Protein AF-A0A7C1T4K8-F1 (afdb_monomer_lite)

Foldseek 3Di:
DDPPLVLLLVQLVLLVVLLVLLVVLLVLVCVVPVPDDPLSVLSVVLNVLPSNVLSVLSVVCSVPVVVSVVCLVVSLVSLVVSLVSLVVSLVVDPPPPQVPQDPDVPDPDGDTSSNSSVVSSVVSVVSSVVSVVDDDDPDPPPPPPPVPPDDDPDPPDDDDDDD

Secondary structure (DSSP, 8-state):
---HHHHHHHHHHHHHHHHHHHHHHHHHHHHHHTTT-TTHHHHHHHHTS-TTHHHHHHHHHHH-TTTTTTHHHHHHHHHHHHHHHHHHHHHHS-SSSTT-----TT-SS---HHHHHHHHHHHHHHHHHHHHH----PPPPTTTTS--S--------------

Radius of gyration: 27.09 Å; chains: 1; bounding box: 65×67×83 Å

Sequence (163 aa):
MINKKKILLSASIWELLRFLLLFITVLVVNISIIRANRQSIFWLIILCSGSLIMPAGFLLLYYNEIKYGILLNLLRLGKMLGLFSSLLLILLEPIGPVLQVVKLVFLPFPITPVILLLFITFFDLIFLGLLLSYRMQKQEPEISRSENLDSLPDFKETQVHDL

pLDDT: mean 72.11, std 14.75, range [39.84, 90.75]

Structure (mmCIF, N/CA/C/O backbone):
data_AF-A0A7C1T4K8-F1
#
_entry.id   AF-A0A7C1T4K8-F1
#
loop_
_atom_site.group_PDB
_atom_site.id
_atom_site.type_symbol
_atom_site.label_atom_id
_atom_site.label_alt_id
_atom_site.label_comp_id
_atom_site.label_asym_id
_atom_site.label_entity_id
_atom_site.label_seq_id
_atom_site.pdbx_PDB_ins_code
_atom_site.Cartn_x
_atom_site.Cartn_y
_atom_site.Cartn_z
_atom_site.occupancy
_atom_site.B_iso_or_equiv
_atom_site.auth_seq_id
_atom_site.auth_comp_id
_atom_site.auth_asym_id
_atom_site.auth_atom_id
_atom_site.pdbx_PDB_model_num
ATOM 1 N N . MET A 1 1 ? -25.366 -0.802 6.040 1.00 47.97 1 MET A N 1
ATOM 2 C CA . MET A 1 1 ? -24.448 -0.331 7.101 1.00 47.97 1 MET A CA 1
ATOM 3 C C .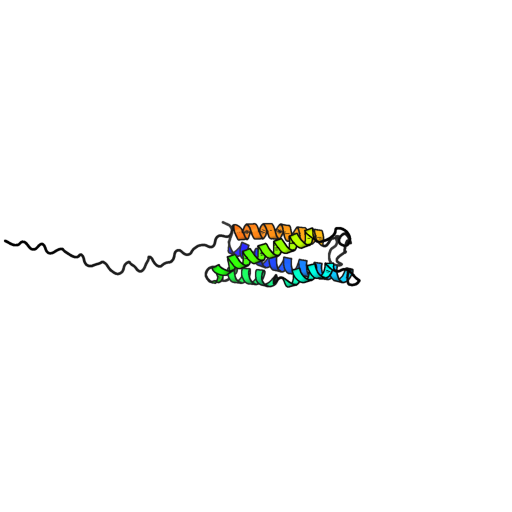 MET A 1 1 ? -23.115 -1.050 6.915 1.00 47.97 1 MET A C 1
ATOM 5 O O . MET A 1 1 ? -23.043 -2.246 7.163 1.00 47.97 1 MET A O 1
ATOM 9 N N . ILE A 1 2 ? -22.101 -0.400 6.336 1.00 59.38 2 ILE A N 1
ATOM 10 C CA . ILE A 1 2 ? -20.809 -1.056 6.070 1.00 59.38 2 ILE A CA 1
ATOM 11 C C . ILE A 1 2 ? -20.037 -1.144 7.393 1.00 59.38 2 ILE A C 1
ATOM 13 O O . ILE A 1 2 ? -19.868 -0.136 8.078 1.00 59.38 2 ILE A O 1
ATOM 17 N N . ASN A 1 3 ? -19.584 -2.343 7.772 1.00 81.38 3 ASN A N 1
ATOM 18 C CA . ASN A 1 3 ? -18.823 -2.541 9.007 1.00 81.38 3 ASN A CA 1
ATOM 19 C C . ASN A 1 3 ? -17.462 -1.839 8.910 1.00 81.38 3 ASN A C 1
ATOM 21 O O . ASN A 1 3 ? -16.565 -2.324 8.221 1.00 81.38 3 ASN A O 1
ATOM 25 N N . LYS A 1 4 ? -17.298 -0.735 9.648 1.00 80.75 4 LYS A N 1
ATOM 26 C CA . LYS A 1 4 ? -16.065 0.068 9.753 1.00 80.75 4 LYS A CA 1
ATOM 27 C C . LYS A 1 4 ? -14.803 -0.785 9.958 1.00 80.75 4 LYS A C 1
ATOM 29 O O . LYS A 1 4 ? -13.824 -0.635 9.233 1.00 80.75 4 LYS A O 1
ATOM 34 N N . LYS A 1 5 ? -14.886 -1.785 10.839 1.00 81.69 5 LYS A N 1
ATOM 35 C CA . LYS A 1 5 ? -13.811 -2.756 11.099 1.00 81.69 5 LYS A CA 1
ATOM 36 C C . LYS A 1 5 ? -13.384 -3.564 9.868 1.00 81.69 5 LYS A C 1
ATOM 38 O O . LYS A 1 5 ? -12.196 -3.812 9.688 1.00 81.69 5 LYS A O 1
ATOM 43 N N . LYS A 1 6 ? -14.325 -3.952 8.996 1.00 85.88 6 LYS A N 1
ATOM 44 C CA . LYS A 1 6 ? -14.004 -4.675 7.751 1.00 85.88 6 LYS A CA 1
ATOM 45 C C . LYS A 1 6 ? -13.221 -3.787 6.783 1.00 85.88 6 LYS A C 1
ATOM 47 O O . LYS A 1 6 ? -12.306 -4.284 6.138 1.00 85.88 6 LYS A O 1
ATOM 52 N N . ILE A 1 7 ? -13.538 -2.489 6.727 1.00 84.75 7 ILE A N 1
ATOM 53 C CA . ILE A 1 7 ? -12.804 -1.516 5.905 1.00 84.75 7 ILE A CA 1
ATOM 54 C C . ILE A 1 7 ? -11.356 -1.417 6.389 1.00 84.75 7 ILE A C 1
ATOM 56 O O . ILE A 1 7 ? -10.446 -1.595 5.586 1.00 84.75 7 ILE A O 1
ATOM 60 N N . LEU A 1 8 ? -11.135 -1.216 7.694 1.00 85.12 8 LEU A N 1
ATOM 61 C CA . LEU A 1 8 ? -9.787 -1.115 8.270 1.00 85.12 8 LEU A CA 1
ATOM 62 C C . LEU A 1 8 ? -8.956 -2.383 8.037 1.00 85.12 8 LEU A C 1
ATOM 64 O O . LEU A 1 8 ? -7.795 -2.293 7.643 1.00 85.12 8 LEU A O 1
ATOM 68 N N . LEU A 1 9 ? -9.562 -3.562 8.211 1.00 87.88 9 LEU A N 1
ATOM 69 C CA . LEU A 1 9 ? -8.893 -4.834 7.943 1.00 87.88 9 LEU A CA 1
ATOM 70 C C . LEU A 1 9 ? -8.540 -4.979 6.457 1.00 87.88 9 LEU A C 1
ATOM 72 O O . LEU A 1 9 ? -7.405 -5.309 6.126 1.00 87.88 9 LEU A O 1
ATOM 76 N N . SER A 1 10 ? -9.488 -4.688 5.559 1.00 87.75 10 SER A N 1
ATOM 77 C CA . SER A 1 10 ? -9.242 -4.736 4.113 1.00 87.75 10 SER A CA 1
ATOM 78 C C . SER A 1 10 ? -8.162 -3.746 3.669 1.00 87.75 10 SER A C 1
ATOM 80 O O . SER A 1 10 ? -7.341 -4.093 2.827 1.00 87.75 10 SER A O 1
ATOM 82 N N . ALA A 1 11 ? -8.107 -2.558 4.281 1.00 86.88 11 ALA A N 1
ATOM 83 C CA . ALA A 1 11 ? -7.077 -1.559 4.023 1.00 86.88 11 ALA A CA 1
ATOM 84 C C . ALA A 1 11 ? -5.702 -2.046 4.492 1.00 86.88 11 ALA A C 1
ATOM 86 O O . ALA A 1 11 ? -4.739 -1.943 3.744 1.00 86.88 11 ALA A O 1
ATOM 87 N N . SER A 1 12 ? -5.614 -2.660 5.678 1.00 88.19 12 SER A N 1
ATOM 88 C CA . SER A 1 12 ? -4.368 -3.264 6.167 1.00 88.19 12 SER A CA 1
ATOM 89 C C . SER A 1 12 ? -3.857 -4.368 5.232 1.00 88.19 12 SER A C 1
ATOM 91 O O . SER A 1 12 ? -2.695 -4.345 4.829 1.00 88.19 12 SER A O 1
ATOM 93 N N . ILE A 1 13 ? -4.737 -5.293 4.829 1.00 90.75 13 ILE A N 1
ATOM 94 C CA . ILE A 1 13 ? -4.402 -6.373 3.886 1.00 90.75 13 ILE A CA 1
ATOM 95 C C . ILE A 1 13 ? -3.936 -5.788 2.550 1.00 90.75 13 ILE A C 1
ATOM 97 O O . ILE A 1 13 ? -2.946 -6.255 1.987 1.00 90.75 13 ILE A O 1
ATOM 101 N N . TRP A 1 14 ? -4.617 -4.750 2.059 1.00 90.50 14 TRP A N 1
ATOM 102 C CA . TRP A 1 14 ? -4.235 -4.071 0.829 1.00 90.50 14 TRP A CA 1
ATOM 103 C C . TRP A 1 14 ? -2.855 -3.415 0.919 1.00 90.50 14 TRP A C 1
ATOM 105 O O . TRP A 1 14 ? -2.055 -3.621 0.015 1.00 90.50 14 TRP A O 1
ATOM 115 N N . GLU A 1 15 ? -2.531 -2.671 1.984 1.00 87.94 15 GLU A N 1
ATOM 116 C CA . GLU A 1 15 ? -1.192 -2.068 2.109 1.00 87.94 15 GLU A CA 1
ATOM 117 C C . GLU A 1 15 ? -0.087 -3.128 2.149 1.00 87.94 15 GLU A C 1
ATOM 119 O O . GLU A 1 15 ? 0.995 -2.926 1.597 1.00 87.94 15 GLU A O 1
ATOM 124 N N . LEU A 1 16 ? -0.358 -4.274 2.780 1.00 89.12 16 LEU A N 1
ATOM 125 C CA . LEU A 1 16 ? 0.594 -5.377 2.863 1.00 89.12 16 LEU A CA 1
ATOM 126 C C . LEU A 1 16 ? 0.807 -6.031 1.490 1.00 89.12 16 LEU A C 1
ATOM 128 O O . LEU A 1 16 ? 1.944 -6.258 1.075 1.00 89.12 16 LEU A O 1
ATOM 132 N N . LEU A 1 17 ? -0.284 -6.258 0.751 1.00 89.25 17 LEU A N 1
ATOM 133 C CA . LEU A 1 17 ? -0.237 -6.738 -0.628 1.00 89.25 17 LEU A CA 1
ATOM 134 C C . LEU A 1 17 ? 0.476 -5.735 -1.543 1.00 89.25 17 LEU A C 1
ATOM 136 O O . LEU A 1 17 ? 1.339 -6.124 -2.326 1.00 89.25 17 LEU A O 1
ATOM 140 N N . ARG A 1 18 ? 0.169 -4.442 -1.419 1.00 87.00 18 ARG A N 1
ATOM 141 C CA . ARG A 1 18 ? 0.837 -3.358 -2.144 1.00 87.00 18 ARG A CA 1
ATOM 142 C C . ARG A 1 18 ? 2.341 -3.385 -1.904 1.00 87.00 18 ARG A C 1
ATOM 144 O O . ARG A 1 18 ? 3.099 -3.307 -2.867 1.00 87.00 18 ARG A O 1
ATOM 151 N N . PHE A 1 19 ? 2.776 -3.464 -0.646 1.00 87.25 19 PHE A N 1
ATOM 152 C CA . PHE A 1 19 ? 4.199 -3.522 -0.317 1.00 87.25 19 PHE A CA 1
ATOM 153 C C . PHE A 1 19 ? 4.867 -4.723 -0.990 1.00 87.25 19 PHE A C 1
ATOM 155 O O . PHE A 1 19 ? 5.910 -4.562 -1.616 1.00 87.25 19 PHE A O 1
ATOM 162 N N . LEU A 1 20 ? 4.234 -5.899 -0.936 1.00 87.12 20 LEU A N 1
ATOM 163 C CA . LEU A 1 20 ? 4.740 -7.103 -1.593 1.00 87.12 20 LEU A CA 1
ATOM 164 C C . LEU A 1 20 ? 4.856 -6.923 -3.117 1.00 87.12 20 LEU A C 1
ATOM 166 O O . LEU A 1 20 ? 5.881 -7.268 -3.701 1.00 87.12 20 LEU A O 1
ATOM 170 N N . LEU A 1 21 ? 3.838 -6.346 -3.761 1.00 85.44 21 LEU A N 1
ATOM 171 C CA . LEU A 1 21 ? 3.845 -6.079 -5.202 1.00 85.44 21 LEU A CA 1
ATOM 172 C C . LEU A 1 21 ? 4.940 -5.078 -5.598 1.00 85.44 21 LEU A C 1
ATOM 174 O O . LEU A 1 21 ? 5.665 -5.313 -6.567 1.00 85.44 21 LEU A O 1
ATOM 178 N N . LEU A 1 22 ? 5.103 -3.989 -4.839 1.00 83.12 22 LEU A N 1
ATOM 179 C CA . LEU A 1 22 ? 6.181 -3.020 -5.059 1.00 83.12 22 LEU A CA 1
ATOM 180 C C . LEU A 1 22 ? 7.552 -3.662 -4.853 1.00 83.12 22 LEU A C 1
ATOM 182 O O . LEU A 1 22 ? 8.428 -3.485 -5.692 1.00 83.12 22 LEU A O 1
ATOM 186 N N . PHE A 1 23 ? 7.723 -4.453 -3.793 1.00 84.62 23 PHE A N 1
ATOM 187 C CA . PHE A 1 23 ? 8.957 -5.183 -3.517 1.00 84.62 23 PHE A CA 1
ATOM 188 C C . PHE A 1 23 ? 9.348 -6.087 -4.688 1.00 84.62 23 PHE A C 1
ATOM 190 O O . PHE A 1 23 ? 10.467 -5.995 -5.189 1.00 84.62 23 PHE A O 1
ATOM 197 N N . ILE A 1 24 ? 8.410 -6.903 -5.180 1.00 81.38 24 ILE A N 1
ATOM 198 C CA . ILE A 1 24 ? 8.635 -7.780 -6.336 1.00 81.38 24 ILE A CA 1
ATOM 199 C C . ILE A 1 24 ? 8.989 -6.958 -7.578 1.00 81.38 24 ILE A C 1
ATOM 201 O O . ILE A 1 24 ? 9.923 -7.309 -8.293 1.00 81.38 24 ILE A O 1
ATOM 205 N N . THR A 1 25 ? 8.287 -5.851 -7.823 1.00 78.75 25 THR A N 1
ATOM 206 C CA . THR A 1 25 ? 8.539 -4.995 -8.994 1.00 78.75 25 THR A CA 1
ATOM 207 C C . THR A 1 25 ? 9.929 -4.391 -8.956 1.00 78.75 25 THR A C 1
ATOM 209 O O . THR A 1 25 ? 10.654 -4.461 -9.942 1.00 78.75 25 THR A O 1
ATOM 212 N N . VAL A 1 26 ? 10.332 -3.854 -7.805 1.00 79.38 26 VAL A N 1
ATOM 213 C CA . VAL A 1 26 ? 11.674 -3.310 -7.594 1.00 79.38 26 VAL A CA 1
ATOM 214 C C . VAL A 1 26 ? 12.717 -4.395 -7.832 1.00 79.38 26 VAL A C 1
ATOM 216 O O . VAL A 1 26 ? 13.692 -4.147 -8.534 1.00 79.38 26 VAL A O 1
ATOM 219 N N . LEU A 1 27 ? 12.502 -5.601 -7.305 1.00 78.81 27 LEU A N 1
ATOM 220 C CA . LEU A 1 27 ? 13.411 -6.733 -7.473 1.00 78.81 27 LEU A CA 1
ATOM 221 C C . LEU A 1 27 ? 13.552 -7.109 -8.959 1.00 78.81 27 LEU A C 1
ATOM 223 O O . LEU A 1 27 ? 14.666 -7.223 -9.461 1.00 78.81 27 LEU A O 1
ATOM 227 N N . VAL A 1 28 ? 12.435 -7.205 -9.683 1.00 74.31 28 VAL A N 1
ATOM 228 C CA . VAL A 1 28 ? 12.391 -7.494 -11.124 1.00 74.31 28 VAL A CA 1
ATOM 229 C C . VAL A 1 28 ? 13.110 -6.419 -11.942 1.00 74.31 28 VAL A C 1
ATOM 231 O O . VAL A 1 28 ? 14.005 -6.736 -12.723 1.00 74.31 28 VAL A O 1
ATOM 234 N N . VAL A 1 29 ? 12.761 -5.149 -11.727 1.00 71.88 29 VAL A N 1
ATOM 235 C CA . VAL A 1 29 ? 13.366 -4.002 -12.416 1.00 71.88 29 VAL A CA 1
ATOM 236 C C . VAL A 1 29 ? 14.871 -3.964 -12.150 1.00 71.88 29 VAL A C 1
ATOM 238 O O . VAL A 1 29 ? 15.652 -3.816 -13.083 1.00 71.88 29 VAL A O 1
ATOM 241 N N . ASN A 1 30 ? 15.307 -4.172 -10.905 1.00 71.94 30 ASN A N 1
ATOM 242 C CA . ASN A 1 30 ? 16.726 -4.132 -10.554 1.00 71.94 30 ASN A CA 1
ATOM 243 C C . ASN A 1 30 ? 17.503 -5.341 -11.096 1.00 71.94 30 ASN A C 1
ATOM 245 O O . ASN A 1 30 ? 18.599 -5.146 -11.613 1.00 71.94 30 ASN A O 1
ATOM 249 N N . ILE A 1 31 ? 16.955 -6.564 -11.061 1.00 69.94 31 ILE A N 1
ATOM 250 C CA . ILE A 1 31 ? 17.613 -7.745 -11.656 1.00 69.94 31 ILE A CA 1
ATOM 251 C C . ILE A 1 31 ? 17.876 -7.530 -13.150 1.00 69.94 31 ILE A C 1
ATOM 253 O O . ILE A 1 31 ? 18.965 -7.843 -13.631 1.00 69.94 31 ILE A O 1
ATOM 257 N N . SER A 1 32 ? 16.914 -6.959 -13.876 1.00 61.56 32 SER A N 1
ATOM 258 C CA . SER A 1 32 ? 17.048 -6.685 -15.309 1.00 61.56 32 SER A CA 1
ATOM 259 C C . SER A 1 32 ? 18.020 -5.537 -15.633 1.00 61.56 32 SER A C 1
ATOM 261 O O . SER A 1 32 ? 18.520 -5.470 -16.753 1.00 61.56 32 SER A O 1
ATOM 263 N N . ILE A 1 33 ? 18.309 -4.644 -14.675 1.00 58.03 33 ILE A N 1
ATOM 264 C CA . ILE A 1 33 ? 18.947 -3.332 -14.912 1.00 58.03 33 ILE A CA 1
ATOM 265 C C . ILE A 1 33 ? 20.283 -3.142 -14.155 1.00 58.03 33 ILE A C 1
ATOM 267 O O . ILE A 1 33 ? 20.947 -2.119 -14.326 1.00 58.03 33 ILE A O 1
ATOM 271 N N . ILE A 1 34 ? 20.764 -4.143 -13.398 1.00 53.12 34 ILE A N 1
ATOM 272 C CA . ILE A 1 34 ? 22.052 -4.121 -12.654 1.00 53.12 34 ILE A CA 1
ATOM 273 C C . ILE A 1 34 ? 23.258 -3.641 -13.494 1.00 53.12 34 ILE A C 1
ATOM 275 O O . ILE A 1 34 ? 24.250 -3.166 -12.942 1.00 53.12 34 ILE A O 1
ATOM 279 N N . ARG A 1 35 ? 23.179 -3.668 -14.829 1.00 50.69 35 ARG A N 1
ATOM 280 C CA . ARG A 1 35 ? 24.125 -2.977 -15.711 1.00 50.69 35 ARG A CA 1
ATOM 281 C C . ARG A 1 35 ? 23.548 -1.632 -16.197 1.00 50.69 35 ARG A C 1
ATOM 283 O O . ARG A 1 35 ? 22.922 -1.567 -17.246 1.00 50.69 35 ARG A O 1
ATOM 290 N N . ALA A 1 36 ? 23.865 -0.556 -15.469 1.00 53.75 36 ALA A N 1
ATOM 291 C CA . ALA A 1 36 ? 24.022 0.818 -15.984 1.00 53.75 36 ALA A CA 1
ATOM 292 C C . ALA A 1 36 ? 22.844 1.828 -16.018 1.00 53.75 36 ALA A C 1
ATOM 294 O O . ALA A 1 36 ? 23.000 2.856 -16.677 1.00 53.75 36 ALA A O 1
ATOM 295 N N . ASN A 1 37 ? 21.727 1.667 -15.289 1.00 58.59 37 ASN A N 1
ATOM 296 C CA . ASN A 1 37 ? 20.676 2.711 -15.285 1.00 58.59 37 ASN A CA 1
ATOM 297 C C . ASN A 1 37 ? 20.504 3.434 -13.930 1.00 58.59 37 ASN A C 1
ATOM 299 O O . ASN A 1 37 ? 20.198 2.819 -12.909 1.00 58.59 37 ASN A O 1
ATOM 303 N N . ARG A 1 38 ? 20.631 4.773 -13.931 1.00 62.66 38 ARG A N 1
ATOM 304 C CA . ARG A 1 38 ? 20.445 5.646 -12.745 1.00 62.66 38 ARG A CA 1
ATOM 305 C C . ARG A 1 38 ? 19.022 5.594 -12.167 1.00 62.66 38 ARG A C 1
ATOM 307 O O . ARG A 1 38 ? 18.814 5.996 -11.027 1.00 62.66 38 ARG A O 1
ATOM 314 N N . GLN A 1 39 ? 18.051 5.086 -12.925 1.00 66.62 39 GLN A N 1
ATOM 315 C CA . GLN A 1 39 ? 16.638 5.046 -12.533 1.00 66.62 39 GLN A CA 1
ATOM 316 C C . GLN A 1 39 ? 16.300 4.031 -11.438 1.00 66.62 39 GLN A C 1
ATOM 318 O O . GLN A 1 39 ? 15.312 4.219 -10.731 1.00 66.62 39 GLN A O 1
ATOM 323 N N . SER A 1 40 ? 17.143 3.015 -11.224 1.00 69.50 40 SER A N 1
ATOM 324 C CA . SER A 1 40 ? 16.965 2.026 -10.147 1.00 69.50 40 SER A CA 1
ATOM 325 C C . SER A 1 40 ? 16.863 2.652 -8.753 1.00 69.50 40 SER A C 1
ATOM 327 O O . SER A 1 40 ? 16.190 2.117 -7.874 1.00 69.50 40 SER A O 1
ATOM 329 N N . ILE A 1 41 ? 17.505 3.808 -8.553 1.00 72.62 41 ILE A N 1
ATOM 330 C CA . ILE A 1 41 ? 17.515 4.529 -7.277 1.00 72.62 41 ILE A CA 1
ATOM 331 C C . ILE A 1 41 ? 16.106 5.007 -6.902 1.00 72.62 41 ILE A C 1
ATOM 333 O O . ILE A 1 41 ? 15.718 4.888 -5.742 1.00 72.62 41 ILE A O 1
ATOM 337 N N . PHE A 1 42 ? 15.308 5.485 -7.863 1.00 74.19 42 PHE A N 1
ATOM 338 C CA . PHE A 1 42 ? 13.949 5.969 -7.586 1.00 74.19 42 PHE A CA 1
ATOM 339 C C . PHE A 1 42 ? 13.014 4.837 -7.141 1.00 74.19 42 PHE A C 1
ATOM 341 O O . PHE A 1 42 ? 12.231 5.003 -6.205 1.00 74.19 42 PHE A O 1
ATOM 348 N N . TRP A 1 43 ? 13.167 3.660 -7.747 1.00 76.50 43 TRP A N 1
ATOM 349 C CA . TRP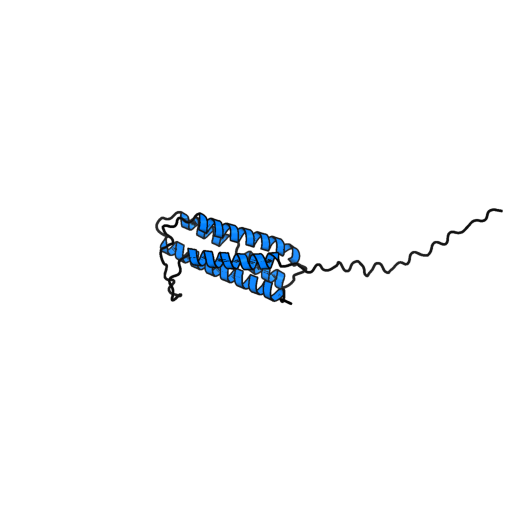 A 1 43 ? 12.463 2.438 -7.361 1.00 76.50 43 TRP A CA 1
ATOM 350 C C . TRP A 1 43 ? 12.834 1.976 -5.943 1.00 76.50 43 TRP A C 1
ATOM 352 O O . TRP A 1 43 ? 11.958 1.616 -5.155 1.00 76.50 43 TRP A O 1
ATOM 362 N N . LEU A 1 44 ? 14.120 2.046 -5.582 1.00 76.12 44 LEU A N 1
ATOM 363 C CA . LEU A 1 44 ? 14.603 1.687 -4.244 1.00 76.12 44 LEU A CA 1
ATOM 364 C C . LEU A 1 44 ? 14.101 2.655 -3.158 1.00 76.12 44 LEU A C 1
ATOM 366 O O . LEU A 1 44 ? 13.718 2.226 -2.070 1.00 76.12 44 LEU A O 1
ATOM 370 N N . ILE A 1 45 ? 14.062 3.957 -3.462 1.00 74.75 45 ILE A N 1
ATOM 371 C CA . ILE A 1 45 ? 13.564 4.994 -2.543 1.00 74.75 45 ILE A CA 1
ATOM 372 C C . ILE A 1 45 ? 12.088 4.759 -2.205 1.00 74.75 45 ILE A C 1
ATOM 374 O O . ILE A 1 45 ? 11.704 4.856 -1.039 1.00 74.75 45 ILE A O 1
ATOM 378 N N . ILE A 1 46 ? 11.266 4.393 -3.193 1.00 73.81 46 ILE A N 1
ATOM 379 C CA . ILE A 1 46 ? 9.850 4.077 -2.964 1.00 73.81 46 ILE A CA 1
ATOM 380 C C . ILE A 1 46 ? 9.683 2.861 -2.059 1.00 73.81 46 ILE A C 1
ATOM 382 O O . ILE A 1 46 ? 8.807 2.867 -1.194 1.00 73.81 46 ILE A O 1
ATOM 386 N N . LEU A 1 47 ? 10.533 1.845 -2.198 1.00 75.25 47 LEU A N 1
ATOM 387 C CA . LEU A 1 47 ? 10.485 0.671 -1.331 1.00 75.25 47 LEU A CA 1
ATOM 388 C C . LEU A 1 47 ? 10.846 1.000 0.127 1.00 75.25 47 LEU A C 1
ATOM 390 O O . LEU A 1 47 ? 10.259 0.443 1.052 1.00 75.25 47 LEU A O 1
ATOM 394 N N . CYS A 1 48 ? 11.766 1.945 0.334 1.00 69.88 48 CYS A N 1
ATOM 395 C CA . CYS A 1 48 ? 12.178 2.417 1.658 1.00 69.88 48 CYS A CA 1
ATOM 396 C C . CYS A 1 48 ? 11.202 3.410 2.317 1.00 69.88 48 CYS A C 1
ATOM 398 O O . CYS A 1 48 ? 11.457 3.848 3.436 1.00 69.88 48 CYS A O 1
ATOM 400 N N . SER A 1 49 ? 10.077 3.761 1.683 1.00 66.62 49 SER A N 1
ATOM 401 C CA . SER A 1 49 ? 9.160 4.835 2.121 1.00 66.62 49 SER A CA 1
ATOM 402 C C . SER A 1 49 ? 8.343 4.558 3.401 1.00 66.62 49 SER A C 1
ATOM 404 O O . SER A 1 49 ? 7.320 5.194 3.645 1.00 66.62 49 SER A O 1
ATOM 406 N N . GLY A 1 50 ? 8.764 3.617 4.250 1.00 67.31 50 GLY A N 1
ATOM 407 C CA . GLY A 1 50 ? 8.040 3.270 5.477 1.00 67.31 50 GLY A CA 1
ATOM 408 C C . GLY A 1 50 ? 6.685 2.613 5.204 1.00 67.31 50 GLY A C 1
ATOM 409 O O . GLY A 1 50 ? 5.783 2.678 6.035 1.00 67.31 50 GLY A O 1
ATOM 410 N N . SER A 1 51 ? 6.521 1.963 4.050 1.00 74.81 51 SER A N 1
ATOM 411 C CA . SER A 1 51 ? 5.238 1.421 3.581 1.00 74.81 51 SER A CA 1
ATOM 412 C C . SER A 1 51 ? 4.630 0.386 4.542 1.00 74.81 51 SER A C 1
ATOM 414 O O . SER A 1 51 ? 3.413 0.253 4.606 1.00 74.81 51 SER A O 1
ATOM 416 N N . LEU A 1 52 ? 5.461 -0.290 5.347 1.00 80.50 52 LEU A N 1
ATOM 417 C CA . LEU A 1 52 ? 5.050 -1.232 6.400 1.00 80.50 52 LEU A CA 1
ATOM 418 C C . LEU A 1 52 ? 4.419 -0.561 7.635 1.00 80.50 52 LEU A C 1
ATOM 420 O O . LEU A 1 52 ? 3.727 -1.222 8.408 1.00 80.50 52 LEU A O 1
ATOM 424 N N . ILE A 1 53 ? 4.596 0.749 7.815 1.00 84.19 53 ILE A N 1
ATOM 425 C CA . ILE A 1 53 ? 3.988 1.494 8.927 1.00 84.19 53 ILE A CA 1
ATOM 426 C C . ILE A 1 53 ? 2.474 1.628 8.723 1.00 84.19 53 ILE A C 1
ATOM 428 O O . ILE A 1 53 ? 1.716 1.567 9.691 1.00 84.19 53 ILE A O 1
ATOM 432 N N . MET A 1 54 ? 2.004 1.753 7.478 1.00 84.94 54 MET A N 1
ATOM 433 C CA . MET A 1 54 ? 0.569 1.854 7.193 1.00 84.94 54 MET A CA 1
ATOM 434 C C . MET A 1 54 ? -0.243 0.606 7.576 1.00 84.94 54 MET A C 1
ATOM 436 O O . MET A 1 54 ? -1.227 0.774 8.301 1.00 84.94 54 MET A O 1
ATOM 440 N N . PRO A 1 55 ? 0.119 -0.635 7.180 1.00 86.19 55 PRO A N 1
ATOM 441 C CA . PRO A 1 55 ? -0.643 -1.817 7.577 1.00 86.19 55 PRO A CA 1
ATOM 442 C C . PRO A 1 55 ? -0.668 -1.997 9.099 1.00 86.19 55 PRO A C 1
ATOM 444 O O . PRO A 1 55 ? -1.717 -2.350 9.643 1.00 86.19 55 PRO A O 1
ATOM 447 N N . ALA A 1 56 ? 0.436 -1.681 9.791 1.00 85.12 56 ALA A N 1
ATOM 448 C CA . ALA A 1 56 ? 0.501 -1.684 11.252 1.00 85.12 56 ALA A CA 1
ATOM 449 C C . ALA A 1 56 ? -0.438 -0.636 11.874 1.00 85.12 56 ALA A C 1
ATOM 451 O O . ALA A 1 56 ? -1.191 -0.941 12.799 1.00 85.12 56 ALA A O 1
ATOM 452 N N . GLY A 1 57 ? -0.461 0.581 11.327 1.00 85.50 57 GLY A N 1
ATOM 453 C CA . GLY A 1 57 ? -1.375 1.635 11.756 1.00 85.50 57 GLY A CA 1
ATOM 454 C C . GLY A 1 57 ? -2.850 1.257 11.585 1.00 85.50 57 GLY A C 1
ATOM 455 O O . GLY A 1 57 ? -3.664 1.513 12.474 1.00 85.50 57 GLY A O 1
ATOM 456 N N . PHE A 1 58 ? -3.197 0.587 10.482 1.00 85.94 58 PHE A N 1
ATOM 457 C CA . PHE A 1 58 ? -4.555 0.094 10.244 1.00 85.94 58 PHE A CA 1
ATOM 458 C C . PHE A 1 58 ? -4.955 -1.012 11.225 1.00 85.94 58 PHE A C 1
ATOM 460 O O . PHE A 1 58 ? -6.090 -1.020 11.701 1.00 85.94 58 PHE A O 1
ATOM 467 N N . LEU A 1 59 ? -4.029 -1.911 11.571 1.00 86.56 59 LEU A N 1
ATOM 468 C CA . LEU A 1 59 ? -4.243 -2.944 12.589 1.00 86.56 59 LEU A CA 1
ATOM 469 C C . LEU A 1 59 ? -4.453 -2.349 13.987 1.00 86.56 59 LEU A C 1
ATOM 471 O O . LEU A 1 59 ? -5.337 -2.798 14.715 1.00 86.56 59 LEU A O 1
ATOM 475 N N . LEU A 1 60 ? -3.694 -1.312 14.351 1.00 86.56 60 LEU A N 1
ATOM 476 C CA . LEU A 1 60 ? -3.878 -0.607 15.624 1.00 86.56 60 LEU A CA 1
ATOM 477 C C . LEU A 1 60 ? -5.252 0.067 15.704 1.00 86.56 60 LEU A C 1
ATOM 479 O O . LEU A 1 60 ? -5.939 -0.060 16.719 1.00 86.56 60 LEU A O 1
ATOM 483 N N . LEU A 1 61 ? -5.691 0.714 14.620 1.00 85.00 61 LEU A N 1
ATOM 484 C CA . LEU A 1 61 ? -7.042 1.269 14.520 1.00 85.00 61 LEU A CA 1
ATOM 485 C C . LEU A 1 61 ? -8.117 0.179 14.586 1.00 85.00 61 LEU A C 1
ATOM 487 O O . LEU A 1 61 ? -9.121 0.364 15.262 1.00 85.00 61 LEU A O 1
ATOM 491 N N . TYR A 1 62 ? -7.900 -0.969 13.940 1.00 85.75 62 TYR A N 1
ATOM 492 C CA . TYR A 1 62 ? -8.808 -2.115 14.022 1.00 85.75 62 TYR A CA 1
ATOM 493 C C . TYR A 1 62 ? -8.945 -2.653 15.457 1.00 85.75 62 TYR A C 1
ATOM 495 O O . TYR A 1 62 ? -10.046 -3.025 15.871 1.00 85.75 62 TYR A O 1
ATOM 503 N N . TYR A 1 63 ? -7.847 -2.676 16.222 1.00 85.88 63 TYR A N 1
ATOM 504 C CA . TYR A 1 63 ? -7.838 -3.124 17.614 1.00 85.88 63 TYR A CA 1
ATOM 505 C C . TYR A 1 63 ? -8.547 -2.134 18.548 1.00 85.88 63 TYR A C 1
ATOM 507 O O . TYR A 1 63 ? -9.399 -2.540 19.338 1.00 85.88 63 TYR A O 1
ATOM 515 N N . ASN A 1 64 ? -8.218 -0.839 18.466 1.00 81.50 64 ASN A N 1
ATOM 516 C CA . ASN A 1 64 ? -8.831 0.187 19.311 1.00 81.50 64 ASN A CA 1
ATOM 517 C C . ASN A 1 64 ? -8.927 1.554 18.608 1.00 81.50 64 ASN A C 1
ATOM 519 O O . ASN A 1 64 ? -8.013 2.379 18.669 1.00 81.50 64 ASN A O 1
ATOM 523 N N . GLU A 1 65 ? -10.078 1.818 17.990 1.00 80.50 65 GLU A N 1
ATOM 524 C CA . GLU A 1 65 ? -10.336 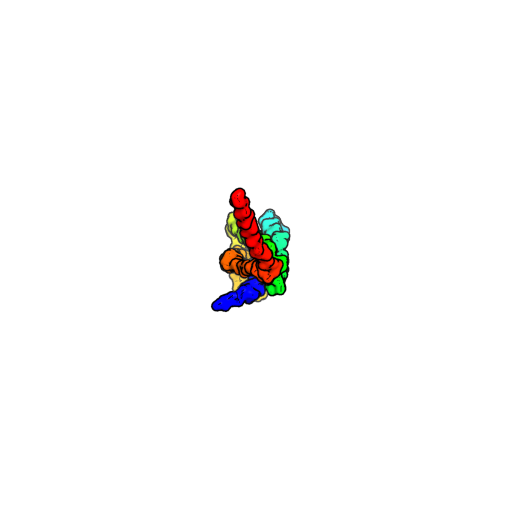3.053 17.237 1.00 80.50 65 GLU A CA 1
ATOM 525 C C . GLU A 1 65 ? -10.267 4.324 18.103 1.00 80.50 65 GLU A C 1
ATOM 527 O O . GLU A 1 65 ? -9.863 5.374 17.608 1.00 80.50 65 GLU A O 1
ATOM 532 N N . ILE A 1 66 ? -10.630 4.237 19.390 1.00 79.44 66 ILE A N 1
ATOM 533 C CA . ILE A 1 66 ? -10.691 5.392 20.302 1.00 79.44 66 ILE A CA 1
ATOM 534 C C . ILE A 1 66 ? -9.277 5.807 20.711 1.00 79.44 66 ILE A C 1
ATOM 536 O O . ILE A 1 66 ? -8.897 6.970 20.580 1.00 79.44 66 ILE A O 1
ATOM 540 N N . LYS A 1 67 ? -8.464 4.842 21.157 1.00 80.62 67 LYS A N 1
ATOM 541 C CA . LYS A 1 67 ? -7.098 5.102 21.633 1.00 80.62 67 LYS A CA 1
ATOM 542 C C . LYS A 1 67 ? -6.174 5.575 20.511 1.00 80.62 67 LYS A C 1
ATOM 544 O O . LYS A 1 67 ? -5.332 6.440 20.730 1.00 80.62 67 LYS A O 1
ATOM 549 N N . TYR A 1 68 ? -6.327 5.013 19.313 1.00 81.44 68 TYR A N 1
ATOM 550 C CA . TYR A 1 68 ? -5.463 5.307 18.168 1.00 81.44 68 TYR A CA 1
ATOM 551 C C . TYR A 1 68 ? -6.089 6.313 17.197 1.00 81.44 68 TYR A C 1
ATOM 553 O O . TYR A 1 68 ? -5.640 6.434 16.061 1.00 81.44 68 TYR A O 1
ATOM 561 N N . GLY A 1 69 ? -7.084 7.085 17.644 1.00 76.62 69 GLY A N 1
ATOM 562 C CA . GLY A 1 69 ? -7.805 8.035 16.800 1.00 76.62 69 GLY A CA 1
ATOM 563 C C . GLY A 1 69 ? -6.905 9.027 16.052 1.00 76.62 69 GLY A C 1
ATOM 564 O O . GLY A 1 69 ? -7.076 9.280 14.857 1.00 76.62 69 GLY A O 1
ATOM 565 N N . ILE A 1 70 ? -5.873 9.513 16.751 1.00 81.50 70 ILE A N 1
ATOM 566 C CA . ILE A 1 70 ? -4.857 10.440 16.232 1.00 81.50 70 ILE A CA 1
ATOM 567 C C . ILE A 1 70 ? -4.110 9.868 15.015 1.00 81.50 70 ILE A C 1
ATOM 569 O O . ILE A 1 70 ? -3.745 10.616 14.106 1.00 81.50 70 ILE A O 1
ATOM 573 N N . LEU A 1 71 ? -3.910 8.543 14.968 1.00 83.62 71 LEU A N 1
ATOM 574 C CA . LEU A 1 71 ? -3.150 7.881 13.907 1.00 83.62 71 LEU A CA 1
ATOM 575 C C . LEU A 1 71 ? -3.845 8.024 12.551 1.00 83.62 71 LEU A C 1
ATOM 577 O O . LEU A 1 71 ? -3.169 8.036 11.529 1.00 83.62 71 LEU A O 1
ATOM 581 N N . LEU A 1 72 ? -5.170 8.192 12.512 1.00 84.06 72 LEU A N 1
ATOM 582 C CA . LEU A 1 72 ? -5.927 8.267 11.261 1.00 84.06 72 LEU A CA 1
ATOM 583 C C . LEU A 1 72 ? -5.414 9.372 10.324 1.00 84.06 72 LEU A C 1
ATOM 585 O O . LEU A 1 72 ? -5.287 9.151 9.121 1.00 84.06 72 LEU A O 1
ATOM 589 N N . ASN A 1 73 ? -5.087 10.549 10.865 1.00 84.25 73 ASN A N 1
ATOM 590 C CA . ASN A 1 73 ? -4.560 11.656 10.064 1.00 84.25 73 ASN A CA 1
ATOM 591 C C . ASN A 1 73 ? -3.146 11.363 9.551 1.00 84.25 73 ASN A C 1
ATOM 593 O O . ASN A 1 73 ? -2.828 11.701 8.412 1.00 84.25 73 ASN A O 1
ATOM 597 N N . LEU A 1 74 ? -2.330 10.677 10.352 1.00 86.06 74 LEU A N 1
ATOM 598 C CA . LEU A 1 74 ? -1.003 10.237 9.936 1.00 86.06 74 LEU A CA 1
ATOM 599 C C . LEU A 1 74 ? -1.087 9.182 8.824 1.00 86.06 74 LEU A C 1
ATOM 601 O O . LEU A 1 74 ? -0.342 9.263 7.852 1.00 86.06 74 LEU A O 1
ATOM 605 N N . LEU A 1 75 ? -2.036 8.244 8.910 1.00 86.19 75 LEU A N 1
ATOM 606 C CA . LEU A 1 75 ? -2.293 7.266 7.849 1.00 86.19 75 LEU A CA 1
ATOM 607 C C . LEU A 1 75 ? -2.777 7.939 6.559 1.00 86.19 75 LEU A C 1
ATOM 609 O O . LEU A 1 75 ? -2.339 7.561 5.476 1.00 86.19 75 LEU A O 1
ATOM 613 N N . ARG A 1 76 ? -3.639 8.960 6.658 1.00 87.19 76 ARG A N 1
ATOM 614 C CA . ARG A 1 76 ? -4.069 9.762 5.497 1.00 87.19 76 ARG A CA 1
ATOM 615 C C . ARG A 1 76 ? -2.891 10.446 4.822 1.00 87.19 76 ARG A C 1
ATOM 617 O O . ARG A 1 76 ? -2.758 10.351 3.604 1.00 87.19 76 ARG A O 1
ATOM 624 N N . LEU A 1 77 ? -2.032 11.087 5.611 1.00 86.06 77 LEU A N 1
ATOM 625 C CA . LEU A 1 77 ? -0.837 11.750 5.104 1.00 86.06 77 LEU A CA 1
ATOM 626 C C . LEU A 1 77 ? 0.115 10.744 4.453 1.00 86.06 77 LEU A C 1
ATOM 628 O O . LEU A 1 77 ? 0.563 10.970 3.335 1.00 86.06 77 LEU A O 1
ATOM 632 N N . GLY A 1 78 ? 0.356 9.605 5.109 1.00 85.25 78 GLY A N 1
ATOM 633 C CA . GLY A 1 78 ? 1.164 8.519 4.563 1.00 85.25 78 GLY A CA 1
ATOM 634 C C . GLY A 1 78 ? 0.628 8.036 3.218 1.00 85.25 78 GLY A C 1
ATOM 635 O O . GLY A 1 78 ? 1.390 7.918 2.259 1.00 85.25 78 GLY A O 1
ATOM 636 N N . LYS A 1 79 ? -0.687 7.814 3.111 1.00 86.19 79 LYS A N 1
ATOM 637 C CA . LYS A 1 79 ? -1.331 7.371 1.869 1.00 86.19 79 LYS A CA 1
ATOM 638 C C . LYS A 1 79 ? -1.202 8.403 0.749 1.00 86.19 79 LYS A C 1
ATOM 640 O O . LYS A 1 79 ? -0.892 8.029 -0.380 1.00 86.19 79 LYS A O 1
ATOM 645 N N . MET A 1 80 ? -1.387 9.687 1.062 1.00 86.62 80 MET A N 1
ATOM 646 C CA . MET A 1 80 ? -1.176 10.781 0.108 1.00 86.62 80 MET A CA 1
ATOM 647 C C . MET A 1 80 ? 0.276 10.846 -0.370 1.00 86.62 80 MET A C 1
ATOM 649 O O . MET A 1 80 ? 0.508 10.948 -1.571 1.00 86.62 80 MET A O 1
ATOM 653 N N . LEU A 1 81 ? 1.245 10.730 0.543 1.00 85.12 81 LEU A N 1
ATOM 654 C CA . LEU A 1 81 ? 2.668 10.709 0.202 1.00 85.12 81 LEU A CA 1
ATOM 655 C C . LEU A 1 81 ? 3.002 9.522 -0.705 1.00 85.12 81 LEU A C 1
ATOM 657 O O . LEU A 1 81 ? 3.639 9.699 -1.736 1.00 85.12 81 LEU A O 1
ATOM 661 N N . GLY A 1 82 ? 2.518 8.327 -0.355 1.00 83.06 82 GLY A N 1
ATOM 662 C CA . GLY A 1 82 ? 2.729 7.120 -1.147 1.00 83.06 82 GLY A CA 1
ATOM 663 C C . GLY A 1 82 ? 2.151 7.237 -2.558 1.00 83.06 82 GLY A C 1
ATOM 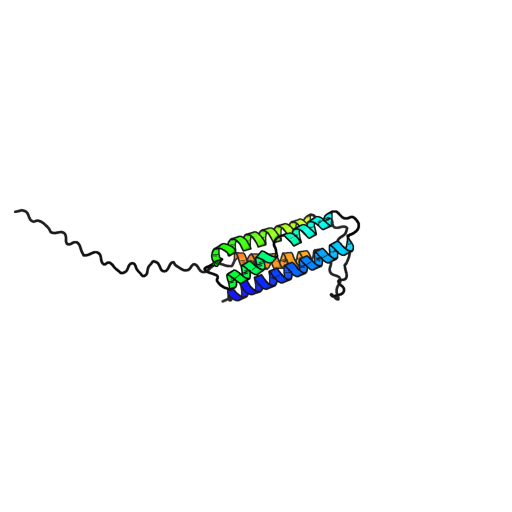664 O O . GLY A 1 82 ? 2.804 6.829 -3.513 1.00 83.06 82 GLY A O 1
ATOM 665 N N . LEU A 1 83 ? 0.960 7.821 -2.699 1.00 85.38 83 LEU A N 1
ATOM 666 C CA . LEU A 1 83 ? 0.352 8.101 -4.002 1.00 85.38 83 LEU A CA 1
ATOM 667 C C . LEU A 1 83 ? 1.142 9.131 -4.803 1.00 85.38 83 LEU A C 1
ATOM 669 O O . LEU A 1 83 ? 1.384 8.931 -5.991 1.00 85.38 83 LEU A O 1
ATOM 673 N N . PHE A 1 84 ? 1.569 10.212 -4.155 1.00 84.69 84 PHE A N 1
ATOM 674 C CA . PHE A 1 84 ? 2.384 11.240 -4.787 1.00 84.69 84 PHE A CA 1
ATOM 675 C C . PHE A 1 84 ? 3.716 10.674 -5.292 1.00 84.69 84 PHE A C 1
ATOM 677 O O . PHE A 1 84 ? 4.107 10.947 -6.423 1.00 84.69 84 PHE A O 1
ATOM 684 N N . SER A 1 85 ? 4.378 9.820 -4.506 1.00 81.38 85 SER A N 1
ATOM 685 C CA . SER A 1 85 ? 5.596 9.128 -4.930 1.00 81.38 85 SER A CA 1
ATOM 686 C C . SER A 1 85 ? 5.352 8.180 -6.105 1.00 81.38 85 SER A C 1
ATOM 688 O O . SER A 1 85 ? 6.140 8.181 -7.046 1.00 81.38 85 SER A O 1
ATOM 690 N N . SER A 1 86 ? 4.261 7.405 -6.095 1.00 80.44 86 SER A N 1
ATOM 691 C CA . SER A 1 86 ? 3.898 6.539 -7.225 1.00 80.44 86 SER A CA 1
ATOM 692 C C . SER A 1 86 ? 3.621 7.342 -8.499 1.00 80.44 86 SER A C 1
ATOM 694 O O . SER A 1 86 ? 4.112 6.975 -9.563 1.00 80.44 86 SER A O 1
ATOM 696 N N . LEU A 1 87 ? 2.908 8.467 -8.398 1.00 83.81 87 LEU A N 1
ATOM 697 C CA . LEU A 1 87 ? 2.661 9.367 -9.528 1.00 83.81 87 LEU A CA 1
ATOM 698 C C . LEU A 1 87 ? 3.954 9.984 -10.062 1.00 83.81 87 LEU A C 1
ATOM 700 O O . LEU A 1 87 ? 4.169 9.985 -11.270 1.00 83.81 87 LEU A O 1
ATOM 704 N N . LEU A 1 88 ? 4.832 10.466 -9.178 1.00 81.06 88 LEU A N 1
ATOM 705 C CA . LEU A 1 88 ? 6.142 10.976 -9.575 1.00 81.06 88 LEU A CA 1
ATOM 706 C C . LEU A 1 88 ? 6.949 9.921 -10.322 1.00 81.06 88 LEU A C 1
ATOM 708 O O . LEU A 1 88 ? 7.560 10.256 -11.328 1.00 81.06 88 LEU A O 1
ATOM 712 N N . LEU A 1 89 ? 6.931 8.667 -9.868 1.00 78.25 89 LEU A N 1
ATOM 713 C CA . LEU A 1 89 ? 7.633 7.587 -10.553 1.00 78.25 89 LEU A CA 1
ATOM 714 C C . LEU A 1 89 ? 7.080 7.378 -11.966 1.00 78.25 89 LEU A C 1
ATOM 716 O O . LEU A 1 89 ? 7.858 7.353 -12.908 1.00 78.25 89 LEU A O 1
ATOM 720 N N . ILE A 1 90 ? 5.753 7.330 -12.119 1.00 78.62 90 ILE A N 1
ATOM 721 C CA . ILE A 1 90 ? 5.096 7.210 -13.432 1.00 78.62 90 ILE A CA 1
ATOM 722 C C . ILE A 1 90 ? 5.478 8.379 -14.355 1.00 78.62 90 ILE A C 1
ATOM 724 O O . ILE A 1 90 ? 5.690 8.167 -15.544 1.00 78.62 90 ILE A O 1
ATOM 728 N N . LEU A 1 91 ? 5.564 9.607 -13.828 1.00 77.38 91 LEU A N 1
ATOM 729 C CA . LEU A 1 91 ? 5.915 10.796 -14.613 1.00 77.38 91 LEU A CA 1
ATOM 730 C C . LEU A 1 91 ? 7.409 10.875 -14.966 1.00 77.38 91 LEU A C 1
ATOM 732 O O . LEU A 1 91 ? 7.749 11.346 -16.049 1.00 77.38 91 LEU A O 1
ATOM 736 N N . LEU A 1 92 ? 8.299 10.488 -14.046 1.00 74.12 92 LEU A N 1
ATOM 737 C CA . LEU A 1 92 ? 9.755 10.589 -14.220 1.00 74.12 92 LEU A CA 1
ATOM 738 C C . LEU A 1 92 ? 10.353 9.411 -14.987 1.00 74.12 92 LEU A C 1
ATOM 740 O O . LEU A 1 92 ? 11.500 9.500 -15.425 1.00 74.12 92 LEU A O 1
ATOM 744 N N . GLU A 1 93 ? 9.627 8.308 -15.117 1.00 65.56 93 GLU A N 1
ATOM 745 C CA . GLU A 1 93 ? 10.091 7.127 -15.823 1.00 65.56 93 GLU A CA 1
ATOM 746 C C . GLU A 1 93 ? 10.058 7.382 -17.340 1.00 65.56 93 GLU A C 1
ATOM 748 O O . GLU A 1 93 ? 8.981 7.500 -17.930 1.00 65.56 93 GLU A O 1
ATOM 753 N N . PRO A 1 94 ? 11.217 7.508 -18.020 1.00 59.22 94 PRO A N 1
ATOM 754 C CA . PRO A 1 94 ? 11.206 7.663 -19.459 1.00 59.22 94 PRO A CA 1
ATOM 755 C C . PRO A 1 94 ? 10.713 6.362 -20.075 1.00 59.22 94 PRO A C 1
ATOM 757 O O . PRO A 1 94 ? 11.150 5.272 -19.717 1.00 59.22 94 PRO A O 1
ATOM 760 N N . ILE A 1 95 ? 9.843 6.506 -21.066 1.00 55.94 95 ILE A N 1
ATOM 761 C CA . ILE A 1 95 ? 9.089 5.456 -21.768 1.00 55.94 95 ILE A CA 1
ATOM 762 C C . ILE A 1 95 ? 9.986 4.329 -22.358 1.00 55.94 95 ILE A C 1
ATOM 764 O O . ILE A 1 95 ? 9.492 3.284 -22.770 1.00 55.94 95 ILE A O 1
ATOM 768 N N . GLY A 1 96 ? 11.312 4.506 -22.378 1.00 53.09 96 GLY A N 1
ATOM 769 C CA . GLY A 1 96 ? 12.295 3.664 -23.068 1.00 53.09 96 GLY A CA 1
ATOM 770 C C . GLY A 1 96 ? 12.603 2.278 -22.466 1.00 53.09 96 GLY A C 1
ATOM 771 O O . GLY A 1 96 ? 12.505 1.303 -23.208 1.00 53.09 96 GLY A O 1
ATOM 772 N N . PRO A 1 97 ? 13.002 2.116 -21.182 1.00 52.91 97 PRO A N 1
ATOM 773 C CA . PRO A 1 97 ? 13.480 0.818 -20.672 1.00 52.91 97 PRO A CA 1
ATOM 774 C C . PRO A 1 97 ? 12.382 -0.110 -20.121 1.00 52.91 97 PRO A C 1
ATOM 776 O O . PRO A 1 97 ? 12.621 -1.298 -19.930 1.00 52.91 97 PRO A O 1
ATOM 779 N N . VAL A 1 98 ? 11.184 0.411 -19.844 1.00 51.97 98 VAL A N 1
ATOM 780 C CA . VAL A 1 98 ? 10.182 -0.251 -18.975 1.00 51.97 98 VAL A CA 1
ATOM 781 C C . VAL A 1 98 ? 9.087 -0.981 -19.754 1.00 51.97 98 VAL A C 1
ATOM 783 O O . VAL A 1 98 ? 8.325 -1.777 -19.205 1.00 51.97 98 VAL A O 1
ATOM 786 N N . LEU A 1 99 ? 9.082 -0.801 -21.075 1.00 48.06 99 LEU A N 1
ATOM 787 C CA . LEU A 1 99 ? 8.368 -1.663 -22.016 1.00 48.06 99 LEU A CA 1
ATOM 788 C C . LEU A 1 99 ? 9.050 -3.027 -22.196 1.00 48.06 99 LEU A C 1
ATOM 790 O O . LEU A 1 99 ? 8.535 -3.871 -22.930 1.00 48.06 99 LEU A O 1
ATOM 794 N N . GLN A 1 100 ? 10.184 -3.274 -21.527 1.00 53.91 100 GLN A N 1
ATOM 795 C CA . GLN A 1 100 ? 10.714 -4.624 -21.405 1.00 53.91 100 GLN A CA 1
ATOM 796 C C . GLN A 1 100 ? 9.714 -5.460 -20.615 1.00 53.91 100 GLN A C 1
ATOM 798 O O . GLN A 1 100 ? 9.586 -5.380 -19.395 1.00 53.91 100 GLN A O 1
ATOM 803 N N . VAL A 1 101 ? 8.958 -6.246 -21.369 1.00 54.50 101 VAL A N 1
ATOM 804 C CA . VAL A 1 101 ? 8.039 -7.243 -20.862 1.00 54.50 101 VAL A CA 1
ATOM 805 C C . VAL A 1 101 ? 8.838 -8.244 -20.034 1.00 54.50 101 VAL A C 1
ATOM 807 O O . VAL A 1 101 ? 9.486 -9.140 -20.576 1.00 54.50 101 VAL A O 1
ATOM 810 N N . VAL A 1 102 ? 8.801 -8.098 -18.711 1.00 55.16 102 VAL A N 1
ATOM 811 C CA . VAL A 1 102 ? 9.390 -9.096 -17.827 1.00 55.16 102 VAL A CA 1
ATOM 812 C C . VAL A 1 102 ? 8.347 -10.176 -17.580 1.00 55.16 102 VAL A C 1
ATOM 814 O O . VAL A 1 102 ? 7.333 -9.957 -16.918 1.00 55.16 102 VAL A O 1
ATOM 817 N N . LYS A 1 103 ? 8.585 -11.370 -18.127 1.00 51.81 103 LYS A N 1
ATOM 818 C CA . LYS A 1 103 ? 7.855 -12.565 -17.702 1.00 51.81 103 LYS A CA 1
ATOM 819 C C . LYS A 1 103 ? 8.296 -12.899 -16.281 1.00 51.81 103 LYS A C 1
ATOM 821 O O . LYS A 1 103 ? 9.376 -13.451 -16.080 1.00 51.81 103 LYS A O 1
ATOM 826 N N . LEU A 1 104 ? 7.462 -12.584 -15.294 1.00 53.66 104 LEU A N 1
ATOM 827 C CA . LEU A 1 104 ? 7.595 -13.205 -13.983 1.00 53.66 104 LEU A CA 1
ATOM 828 C C . LEU A 1 104 ? 7.320 -14.700 -14.165 1.00 53.66 104 LEU A C 1
ATOM 830 O O . LEU A 1 104 ? 6.246 -15.067 -14.628 1.00 53.66 104 LEU A O 1
ATOM 834 N N . VAL A 1 105 ? 8.265 -15.560 -13.776 1.00 54.31 105 VAL A N 1
ATOM 835 C CA . VAL A 1 105 ? 8.154 -17.034 -13.875 1.00 54.31 105 VAL A CA 1
ATOM 836 C C . VAL A 1 105 ? 6.864 -17.569 -13.227 1.00 54.31 105 VAL A C 1
ATOM 838 O O . VAL A 1 105 ? 6.365 -18.624 -13.603 1.00 54.31 105 VAL A O 1
ATOM 841 N N . PHE A 1 106 ? 6.296 -16.810 -12.288 1.00 52.94 106 PHE A N 1
ATOM 842 C CA . PHE A 1 106 ? 5.103 -17.159 -11.524 1.00 52.94 106 PHE A CA 1
ATOM 843 C C . PHE A 1 106 ? 3.780 -16.633 -12.101 1.00 52.94 106 PHE A C 1
ATOM 845 O O . PHE A 1 106 ? 2.729 -17.027 -11.603 1.00 52.94 106 PHE A O 1
ATOM 852 N N . LEU A 1 107 ? 3.791 -15.758 -13.118 1.00 52.28 107 LEU A N 1
ATOM 853 C CA . LEU A 1 107 ? 2.563 -15.289 -13.767 1.00 52.28 107 LEU A CA 1
ATOM 854 C C . LEU A 1 107 ? 2.480 -15.768 -15.223 1.00 52.28 107 LEU A C 1
ATOM 856 O O . LEU A 1 107 ? 3.422 -15.571 -15.990 1.00 52.28 107 LEU A O 1
ATOM 860 N N . PRO A 1 108 ? 1.331 -16.330 -15.647 1.00 56.16 108 PRO A N 1
ATOM 861 C CA . PRO A 1 108 ? 1.153 -16.809 -17.017 1.00 56.16 108 PRO A CA 1
ATOM 862 C C . PRO A 1 108 ? 1.087 -15.673 -18.051 1.00 56.16 108 PRO A C 1
ATOM 864 O O . PRO A 1 108 ? 1.176 -15.939 -19.249 1.00 56.16 108 PRO A O 1
ATOM 867 N N . PHE A 1 109 ? 0.959 -14.415 -17.609 1.00 57.16 109 PHE A N 1
ATOM 868 C CA . PHE A 1 109 ? 0.826 -13.253 -18.482 1.00 57.16 109 PHE A CA 1
ATOM 869 C C . PHE A 1 109 ? 2.012 -12.288 -18.348 1.00 57.16 109 PHE A C 1
ATOM 871 O O . PHE A 1 109 ? 2.459 -12.012 -17.233 1.00 57.16 109 PHE A O 1
ATOM 878 N N . PRO A 1 110 ? 2.508 -11.741 -19.471 1.00 61.06 110 PRO A N 1
ATOM 879 C CA . PRO A 1 110 ? 3.489 -10.665 -19.455 1.00 61.06 110 PRO A CA 1
ATOM 880 C C . PRO A 1 110 ? 2.888 -9.392 -18.845 1.00 61.06 110 PRO A C 1
ATOM 882 O O . PRO A 1 110 ? 1.962 -8.818 -19.413 1.00 61.06 110 PRO A O 1
ATOM 885 N N . ILE A 1 111 ? 3.418 -8.930 -17.711 1.00 65.81 111 ILE A N 1
ATOM 886 C CA . ILE A 1 111 ? 3.002 -7.670 -17.080 1.00 65.81 111 ILE A CA 1
ATOM 887 C C . ILE A 1 111 ? 4.210 -6.742 -17.016 1.00 65.81 111 ILE A C 1
ATOM 889 O O . ILE A 1 111 ? 5.244 -7.092 -16.454 1.00 65.81 111 ILE A O 1
ATOM 893 N N . THR A 1 112 ? 4.083 -5.545 -17.586 1.00 73.31 112 THR A N 1
ATOM 894 C CA . THR A 1 112 ? 5.113 -4.505 -17.454 1.00 73.31 112 THR A CA 1
ATOM 895 C C . THR A 1 112 ? 5.035 -3.845 -16.070 1.00 73.31 112 THR A C 1
ATOM 897 O O . THR A 1 112 ? 3.917 -3.603 -15.600 1.00 73.31 112 THR A O 1
ATOM 900 N N . PRO A 1 113 ? 6.168 -3.458 -15.454 1.00 74.62 113 PRO A N 1
ATOM 901 C CA . PRO A 1 113 ? 6.209 -2.752 -14.167 1.00 74.62 113 PRO A CA 1
ATOM 902 C C . PRO A 1 113 ? 5.260 -1.545 -14.072 1.00 74.62 113 PRO A C 1
ATOM 904 O O . PRO A 1 113 ? 4.597 -1.363 -13.054 1.00 74.62 113 PRO A O 1
ATOM 907 N N . VAL A 1 114 ? 5.114 -0.779 -15.161 1.00 75.31 114 VAL A N 1
ATOM 908 C CA . VAL A 1 114 ? 4.206 0.382 -15.247 1.00 75.31 114 VAL A CA 1
ATOM 909 C C . VAL A 1 114 ? 2.736 -0.008 -15.092 1.00 75.31 114 VAL A C 1
ATOM 911 O O . VAL A 1 114 ? 2.004 0.660 -14.369 1.00 75.31 114 VAL A O 1
ATOM 914 N N . ILE A 1 115 ? 2.292 -1.106 -15.715 1.00 80.12 115 ILE A N 1
ATOM 915 C CA . ILE A 1 115 ? 0.908 -1.597 -15.571 1.00 80.12 115 ILE A CA 1
ATOM 916 C C . ILE A 1 115 ? 0.630 -1.968 -14.113 1.00 80.12 115 ILE A C 1
ATOM 918 O O . ILE A 1 115 ? -0.431 -1.636 -13.586 1.00 80.12 115 ILE A O 1
ATOM 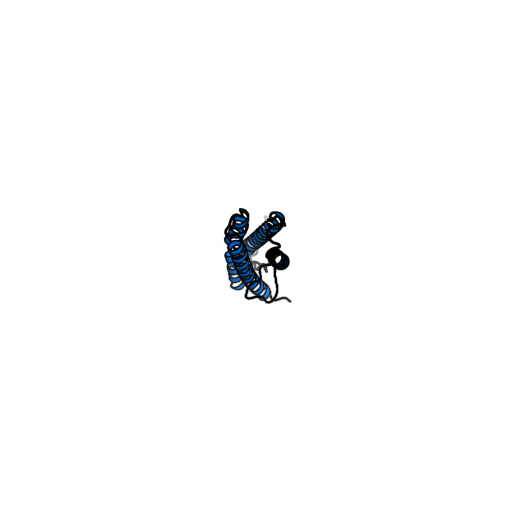922 N N . LEU A 1 116 ? 1.589 -2.614 -13.442 1.00 81.88 116 LEU A N 1
ATOM 923 C CA . LEU A 1 116 ? 1.439 -2.941 -12.030 1.00 81.88 116 LEU A CA 1
ATOM 924 C C . LEU A 1 116 ? 1.395 -1.677 -11.166 1.00 81.88 116 LEU A C 1
ATOM 926 O O . LEU A 1 116 ? 0.579 -1.590 -10.251 1.00 81.88 116 LEU A O 1
ATOM 930 N N . LEU A 1 117 ? 2.220 -0.674 -11.471 1.00 82.06 117 LEU A N 1
ATOM 931 C CA . LEU A 1 117 ? 2.214 0.589 -10.738 1.00 82.06 117 LEU A CA 1
ATOM 932 C C . LEU A 1 117 ? 0.907 1.360 -10.929 1.00 82.06 117 LEU A C 1
ATOM 934 O O . LEU A 1 117 ? 0.374 1.900 -9.960 1.00 82.06 117 LEU A O 1
ATOM 938 N N . LEU A 1 118 ? 0.352 1.361 -12.143 1.00 84.81 118 LEU A N 1
ATOM 939 C CA . LEU A 1 118 ? -0.964 1.929 -12.435 1.00 84.81 118 LEU A CA 1
ATOM 940 C C . LEU A 1 118 ? -2.064 1.205 -11.660 1.00 84.81 118 LEU A C 1
ATOM 942 O O . LEU A 1 118 ? -2.901 1.856 -11.040 1.00 84.81 118 LEU A O 1
ATOM 946 N N . PHE A 1 119 ? -2.030 -0.129 -11.640 1.00 86.62 119 PHE A N 1
ATOM 947 C CA . PHE A 1 119 ? -2.960 -0.941 -10.862 1.00 86.62 119 PHE A CA 1
ATOM 948 C C . PHE A 1 119 ? -2.885 -0.604 -9.367 1.00 86.62 119 PHE A C 1
ATOM 95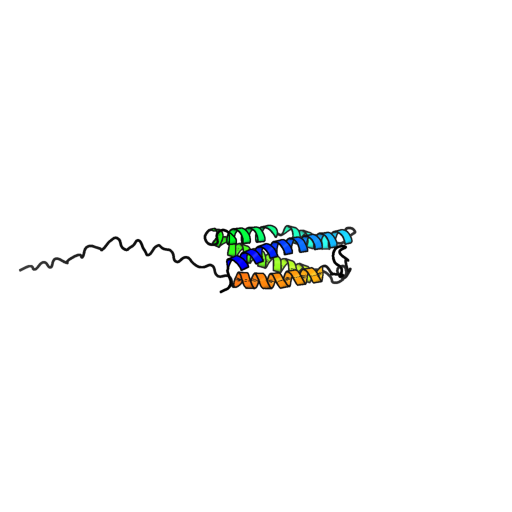0 O O . PHE A 1 119 ? -3.904 -0.307 -8.748 1.00 86.62 119 PHE A O 1
ATOM 957 N N . ILE A 1 120 ? -1.680 -0.570 -8.792 1.00 87.50 120 ILE A N 1
ATOM 958 C CA . ILE A 1 120 ? -1.467 -0.201 -7.387 1.00 87.50 120 ILE A CA 1
ATOM 959 C C . ILE A 1 120 ? -2.001 1.208 -7.113 1.00 87.50 120 ILE A C 1
ATOM 961 O O . ILE A 1 120 ? -2.739 1.407 -6.152 1.00 87.50 120 ILE A O 1
ATOM 965 N N . THR A 1 121 ? -1.674 2.169 -7.978 1.00 86.69 121 THR A N 1
ATOM 966 C CA . THR A 1 121 ? -2.099 3.569 -7.843 1.00 86.69 121 THR A CA 1
ATOM 967 C C . THR A 1 121 ? -3.623 3.691 -7.888 1.00 86.69 121 THR A C 1
ATOM 969 O O . THR A 1 121 ? -4.211 4.383 -7.061 1.00 86.69 121 THR A O 1
ATOM 972 N N . PHE A 1 122 ? -4.287 2.980 -8.801 1.00 89.38 122 PHE A N 1
ATOM 973 C CA . PHE A 1 122 ? -5.746 2.961 -8.911 1.00 89.38 122 PHE A CA 1
ATOM 974 C C . PHE A 1 122 ? -6.420 2.477 -7.620 1.00 89.38 122 PHE A C 1
ATOM 976 O O . PHE A 1 122 ? -7.305 3.146 -7.083 1.00 89.38 122 PHE A O 1
ATOM 983 N N . PHE A 1 123 ? -5.980 1.342 -7.077 1.00 88.50 123 PHE A N 1
ATOM 984 C CA . PHE A 1 123 ? -6.524 0.832 -5.819 1.00 88.50 123 PHE A CA 1
ATOM 985 C C . PHE A 1 123 ? -6.164 1.724 -4.631 1.00 88.50 123 PHE A C 1
ATOM 987 O O . PHE A 1 123 ? -6.986 1.924 -3.739 1.00 88.50 123 PHE A O 1
ATOM 994 N N . ASP A 1 124 ? -4.979 2.326 -4.628 1.00 86.81 124 ASP A N 1
ATOM 995 C CA . ASP A 1 124 ? -4.605 3.301 -3.614 1.00 86.81 124 ASP A CA 1
ATOM 996 C C . ASP A 1 124 ? -5.524 4.526 -3.605 1.00 86.81 124 ASP A C 1
ATOM 998 O O . ASP A 1 124 ? -5.857 4.998 -2.517 1.00 86.81 124 ASP A O 1
ATOM 1002 N N . LEU A 1 125 ? -5.987 5.002 -4.770 1.00 89.00 125 LEU A N 1
ATOM 1003 C CA . LEU A 1 125 ? -7.018 6.044 -4.860 1.00 89.00 125 LEU A CA 1
ATOM 1004 C C . LEU A 1 125 ? -8.336 5.584 -4.227 1.00 89.00 125 LEU A C 1
ATOM 1006 O O . LEU A 1 125 ? -8.944 6.342 -3.471 1.00 89.00 125 LEU A O 1
ATOM 1010 N N . ILE A 1 126 ? -8.769 4.348 -4.499 1.00 88.88 126 ILE A N 1
ATOM 1011 C CA . ILE A 1 126 ? -9.992 3.781 -3.906 1.00 88.88 126 ILE A CA 1
ATOM 1012 C C . ILE A 1 126 ? -9.869 3.753 -2.380 1.00 88.88 126 ILE A C 1
ATOM 1014 O O . ILE A 1 126 ? -10.743 4.260 -1.674 1.00 88.88 126 ILE A O 1
ATOM 1018 N N . PHE A 1 127 ? -8.768 3.210 -1.857 1.00 85.75 127 PHE A N 1
ATOM 1019 C CA . PHE A 1 127 ? -8.537 3.129 -0.416 1.00 85.75 127 PHE A CA 1
ATOM 1020 C C . PHE A 1 127 ? -8.363 4.505 0.228 1.00 85.75 127 PHE A C 1
ATOM 1022 O O . PHE A 1 127 ? -8.860 4.711 1.334 1.00 85.75 127 PHE A O 1
ATOM 1029 N N . LEU A 1 128 ? -7.741 5.470 -0.456 1.00 86.56 128 LEU A N 1
ATOM 1030 C CA . LEU A 1 128 ? -7.687 6.855 0.010 1.00 86.56 128 LEU A CA 1
ATOM 1031 C C . LEU A 1 128 ? -9.094 7.463 0.087 1.00 86.56 128 LEU A C 1
ATOM 1033 O O . LEU A 1 128 ? -9.432 8.077 1.096 1.00 86.56 128 LEU A O 1
ATOM 1037 N N . GLY A 1 129 ? -9.932 7.257 -0.932 1.00 84.06 129 GLY A N 1
ATOM 1038 C CA . GLY A 1 129 ? -11.326 7.707 -0.933 1.00 84.06 129 GLY A CA 1
ATOM 1039 C C . GLY A 1 129 ? -12.122 7.121 0.235 1.00 84.06 129 GLY A C 1
ATOM 1040 O O . GLY A 1 129 ? -12.807 7.851 0.954 1.00 84.06 129 GLY A O 1
ATOM 1041 N N . LEU A 1 130 ? -11.953 5.822 0.502 1.00 85.25 130 LEU A N 1
ATOM 1042 C CA . LEU A 1 130 ? -12.541 5.158 1.668 1.00 85.25 130 LEU A CA 1
ATOM 1043 C C . LEU A 1 130 ? -12.026 5.750 2.990 1.00 85.25 130 LEU A C 1
ATOM 1045 O O . LEU A 1 130 ? -12.812 5.975 3.910 1.00 85.25 130 LEU A O 1
ATOM 1049 N N . LEU A 1 131 ? -10.729 6.053 3.084 1.00 83.25 131 LEU A N 1
ATOM 1050 C CA . LEU A 1 131 ? -10.091 6.627 4.272 1.00 83.25 131 LEU A CA 1
ATOM 1051 C C . LEU A 1 131 ? -10.526 8.076 4.549 1.00 83.25 131 LEU A C 1
ATOM 1053 O O . LEU A 1 131 ? -10.665 8.490 5.706 1.00 83.25 131 LEU A O 1
ATOM 1057 N N . LEU A 1 132 ? -10.743 8.858 3.491 1.00 84.50 132 LEU A N 1
ATOM 1058 C CA . LEU A 1 132 ? -11.279 10.217 3.564 1.00 84.50 132 LEU A CA 1
ATOM 1059 C C . LEU A 1 132 ? -12.759 10.201 3.956 1.00 84.50 132 LEU A C 1
ATOM 1061 O O . LEU A 1 132 ? -13.178 10.993 4.798 1.00 84.50 132 LEU A O 1
ATOM 1065 N N . SER A 1 133 ? -13.531 9.248 3.424 1.00 82.94 133 SER A N 1
ATOM 1066 C CA . SER A 1 133 ? -14.923 9.029 3.827 1.00 82.94 133 SER A CA 1
ATOM 1067 C C . SER A 1 133 ? -15.053 8.465 5.248 1.00 82.94 133 SER A C 1
ATOM 1069 O O . SER A 1 133 ? -16.132 8.548 5.844 1.00 82.94 133 SER A O 1
ATOM 1071 N N . TYR A 1 134 ? -13.986 7.888 5.811 1.00 80.12 134 TYR A N 1
ATOM 1072 C CA . TYR A 1 134 ? -13.991 7.338 7.161 1.00 80.12 134 TYR A CA 1
ATOM 1073 C C . TYR A 1 134 ? -14.072 8.457 8.205 1.00 80.12 134 TYR A C 1
ATOM 1075 O O . TYR A 1 134 ? -13.086 9.132 8.510 1.00 80.12 134 TYR A O 1
ATOM 1083 N N . ARG A 1 135 ? -15.257 8.651 8.788 1.00 71.19 135 ARG A N 1
ATOM 1084 C CA . ARG A 1 135 ? -15.444 9.501 9.969 1.00 71.19 135 ARG A CA 1
ATOM 1085 C C . ARG A 1 135 ? -15.393 8.645 11.230 1.00 71.19 135 ARG A C 1
ATOM 1087 O O . ARG A 1 135 ? -16.198 7.723 11.399 1.00 71.19 135 ARG A O 1
ATOM 1094 N N . MET A 1 136 ? -14.462 8.975 12.125 1.00 62.56 136 MET A N 1
ATOM 1095 C CA . MET A 1 136 ? -14.471 8.419 13.475 1.00 62.56 136 MET A CA 1
ATOM 1096 C C . MET A 1 136 ? -15.770 8.795 14.171 1.00 62.56 136 MET A C 1
ATOM 1098 O O . MET A 1 136 ? -16.251 9.923 14.053 1.00 62.56 136 MET A O 1
ATOM 1102 N N . GLN A 1 137 ? -16.349 7.822 14.867 1.00 57.84 137 GLN A N 1
ATOM 1103 C CA . GLN A 1 137 ? -17.446 8.095 15.779 1.00 57.84 137 GLN A CA 1
ATOM 1104 C C . GLN A 1 137 ? -16.850 8.947 16.904 1.00 57.84 137 GLN A C 1
ATOM 1106 O O . GLN A 1 137 ? -16.035 8.443 17.673 1.00 57.84 137 GLN A O 1
ATOM 1111 N N . LYS A 1 138 ? -17.180 10.242 16.967 1.00 50.66 138 LYS A N 1
ATOM 1112 C CA . LYS A 1 138 ? -16.920 11.014 18.185 1.00 50.66 138 LYS A CA 1
ATOM 1113 C C . LYS A 1 138 ? -17.677 10.293 19.298 1.00 50.66 138 LYS A C 1
ATOM 1115 O O . LYS A 1 138 ? -18.896 10.178 19.204 1.00 50.66 138 LYS A O 1
ATOM 1120 N N . GLN A 1 139 ? -16.976 9.783 20.309 1.00 47.28 139 GLN A N 1
ATOM 1121 C CA . GLN A 1 139 ? -17.621 9.657 21.607 1.00 47.28 139 GLN A CA 1
ATOM 1122 C C . GLN A 1 139 ? -18.007 11.083 21.989 1.00 47.28 139 GLN A C 1
ATOM 1124 O O . GLN A 1 139 ? -17.140 11.959 22.062 1.00 47.28 139 GLN A O 1
ATOM 1129 N N . GLU A 1 140 ? -19.307 11.334 22.132 1.00 39.84 140 GLU A N 1
ATOM 1130 C CA . GLU A 1 140 ? -19.735 12.427 22.993 1.00 39.84 140 GLU A CA 1
ATOM 1131 C C . GLU A 1 140 ? -19.011 12.222 24.323 1.00 39.84 140 GLU A C 1
ATOM 1133 O O . GLU A 1 140 ? -19.044 11.107 24.855 1.00 39.84 140 GLU A O 1
ATOM 1138 N N . PRO A 1 141 ? -18.265 13.222 24.815 1.00 41.41 141 PRO A N 1
ATOM 1139 C CA . PRO A 1 141 ? -17.694 13.120 26.138 1.00 41.41 141 PRO A CA 1
ATOM 1140 C C . PRO A 1 141 ? -18.853 12.862 27.100 1.00 41.41 141 PRO A C 1
ATOM 1142 O O . PRO A 1 141 ? -19.750 13.690 27.232 1.00 41.41 141 PRO A O 1
ATOM 1145 N N . GLU A 1 142 ? -18.835 11.716 27.775 1.00 45.03 142 GLU A N 1
ATOM 1146 C CA . GLU A 1 142 ? -19.751 11.359 28.864 1.00 45.03 142 GLU A CA 1
ATOM 1147 C C . GLU A 1 142 ? -19.477 12.226 30.117 1.00 45.03 142 GLU A C 1
ATOM 1149 O O . GLU A 1 142 ? -19.501 11.759 31.247 1.00 45.03 142 GLU A O 1
ATOM 1154 N N . ILE A 1 143 ? -19.172 13.513 29.926 1.00 45.59 143 ILE A N 1
ATOM 1155 C CA . ILE A 1 143 ? -18.933 14.495 30.989 1.00 45.59 143 ILE A CA 1
ATOM 1156 C C . ILE A 1 143 ? -20.270 15.081 31.480 1.00 45.59 143 ILE A C 1
ATOM 1158 O O . ILE A 1 143 ? -20.348 15.611 32.579 1.00 45.59 143 ILE A O 1
ATOM 1162 N N . SER A 1 144 ? -21.373 14.906 30.747 1.00 45.28 144 SER A N 1
ATOM 1163 C CA . SER A 1 144 ? -22.670 15.510 31.098 1.00 45.28 144 SER A CA 1
ATOM 1164 C C . SER A 1 144 ? -23.555 14.671 32.032 1.00 45.28 144 SER A C 1
ATOM 1166 O O . SER A 1 144 ? -24.722 15.009 32.211 1.00 45.28 144 SER A O 1
ATOM 1168 N N . ARG A 1 145 ? -23.063 13.562 32.610 1.00 46.78 145 ARG A N 1
ATOM 1169 C CA . ARG A 1 145 ? -23.881 12.691 33.484 1.00 46.78 145 ARG A CA 1
ATOM 1170 C C . ARG A 1 145 ? -23.492 12.691 34.964 1.00 46.78 145 ARG A C 1
ATOM 1172 O O . ARG A 1 145 ? -24.178 12.034 35.740 1.00 46.78 145 ARG A O 1
ATOM 1179 N N . SER A 1 146 ? -22.473 13.457 35.366 1.00 45.06 146 SER A N 1
ATOM 1180 C CA . SER A 1 146 ? -22.138 13.670 36.785 1.00 45.06 146 SER A CA 1
ATOM 1181 C C . SER A 1 146 ? -22.268 15.121 37.268 1.00 45.06 146 SER A C 1
ATOM 1183 O O . SER A 1 146 ? -21.871 15.400 38.390 1.00 45.06 146 SER A O 1
ATOM 1185 N N . GLU A 1 147 ? -22.854 16.030 36.482 1.00 47.09 147 GLU A N 1
ATOM 1186 C CA . GLU A 1 147 ? -23.296 17.365 36.944 1.00 47.09 147 GLU A CA 1
ATOM 1187 C C . GLU A 1 147 ? -24.789 17.368 37.332 1.00 47.09 147 GLU A C 1
ATOM 1189 O O . GLU A 1 147 ? -25.501 18.353 37.185 1.00 47.09 147 GLU A O 1
ATOM 1194 N N . ASN A 1 148 ? -25.288 16.231 37.825 1.00 48.91 148 ASN A N 1
ATOM 1195 C CA . ASN A 1 148 ? -26.614 16.116 38.447 1.00 48.91 148 ASN A CA 1
ATOM 1196 C C . ASN A 1 148 ? -26.484 15.797 39.949 1.00 48.91 148 ASN A C 1
ATOM 1198 O O . ASN A 1 148 ? -27.262 15.040 40.524 1.00 48.91 148 ASN A O 1
ATOM 1202 N N . LEU A 1 149 ? -25.432 16.345 40.556 1.00 51.41 149 LEU A N 1
ATOM 1203 C CA . LEU A 1 149 ? -25.112 16.312 41.980 1.00 51.41 149 LEU A CA 1
ATOM 1204 C C . LEU A 1 149 ? -24.624 17.712 42.353 1.00 51.41 149 LEU A C 1
ATOM 1206 O O . LEU A 1 149 ? -23.434 17.955 42.468 1.00 51.41 149 LEU A O 1
ATOM 1210 N N . ASP A 1 150 ? -25.558 18.654 42.346 1.00 48.91 150 ASP A N 1
ATOM 1211 C CA . ASP A 1 150 ? -25.682 19.706 43.355 1.00 48.91 150 ASP A CA 1
ATOM 1212 C C . ASP A 1 150 ? -26.766 20.661 42.871 1.00 48.91 150 ASP A C 1
ATOM 1214 O O . ASP A 1 150 ? -26.549 21.658 42.183 1.00 48.91 150 ASP A O 1
ATOM 1218 N N . SER A 1 151 ? -27.993 20.302 43.240 1.00 54.75 151 SER A N 1
ATOM 1219 C CA . SER A 1 151 ? -29.035 21.276 43.509 1.00 54.75 151 SER A CA 1
ATOM 1220 C C . SER A 1 151 ? -28.428 22.410 44.338 1.00 54.75 151 SER A C 1
ATOM 1222 O O . SER A 1 151 ? -28.175 22.233 45.532 1.00 54.75 151 SER A O 1
ATOM 1224 N N . LEU A 1 152 ? -28.170 23.556 43.709 1.00 58.88 152 LEU A N 1
ATOM 1225 C CA . LEU A 1 152 ? -27.909 24.795 44.430 1.00 58.88 152 LEU A CA 1
ATOM 1226 C C . LEU A 1 152 ? -29.061 24.982 45.431 1.00 58.88 152 LEU A C 1
ATOM 1228 O O . LEU A 1 152 ? -30.221 24.927 45.009 1.00 58.88 152 LEU A O 1
ATOM 1232 N N . PRO A 1 153 ? -28.792 25.138 46.740 1.00 54.41 153 PRO A N 1
ATOM 1233 C CA . PRO A 1 153 ? -29.852 25.418 47.687 1.00 54.41 153 PRO A CA 1
ATOM 1234 C C . PRO A 1 153 ? -30.505 26.740 47.288 1.00 54.41 153 PRO A C 1
ATOM 1236 O O . PRO A 1 153 ? -29.828 27.748 47.088 1.00 54.41 153 PRO A O 1
ATOM 1239 N N . ASP A 1 154 ? -31.824 26.685 47.135 1.00 55.56 154 ASP A N 1
ATOM 1240 C CA . ASP A 1 154 ? -32.691 27.790 46.751 1.00 55.56 154 ASP A CA 1
ATOM 1241 C C . ASP A 1 154 ? -32.478 28.959 47.726 1.00 55.56 154 ASP A C 1
ATOM 1243 O O . ASP A 1 154 ? -32.867 28.905 48.899 1.00 55.56 154 ASP A O 1
ATOM 1247 N N . PHE A 1 155 ? -31.759 29.985 47.272 1.00 52.44 155 PHE A N 1
ATOM 1248 C CA . PHE A 1 155 ? -31.436 31.158 48.073 1.00 52.44 155 PHE A CA 1
ATOM 1249 C C . PHE A 1 155 ? -32.707 32.009 48.167 1.00 52.44 155 PHE A C 1
ATOM 1251 O O . PHE A 1 155 ? -32.974 32.857 47.319 1.00 52.44 155 PHE A O 1
ATOM 1258 N N . LYS A 1 156 ? -33.535 31.753 49.185 1.00 57.06 156 LYS A N 1
ATOM 1259 C CA . LYS A 1 156 ? -34.658 32.632 49.526 1.00 57.06 156 LYS A CA 1
ATOM 1260 C C . LYS A 1 156 ? -34.100 33.990 49.939 1.00 57.06 156 LYS A C 1
ATOM 1262 O O . LYS A 1 156 ? -33.518 34.116 51.014 1.00 57.06 156 LYS A O 1
ATOM 1267 N N . GLU A 1 157 ? -34.295 34.998 49.095 1.00 53.03 157 GLU A N 1
ATOM 1268 C CA . GLU A 1 157 ? -34.092 36.395 49.467 1.00 53.03 157 GLU A CA 1
ATOM 1269 C C . GLU A 1 157 ? -34.980 36.726 50.673 1.00 53.03 157 GLU A C 1
ATOM 1271 O O . GLU A 1 157 ? -36.211 36.746 50.594 1.00 53.03 157 GLU A O 1
ATOM 1276 N N . THR A 1 158 ? -34.353 36.958 51.822 1.00 55.66 158 THR A N 1
ATOM 1277 C CA . THR A 1 158 ? -35.025 37.480 53.007 1.00 55.66 158 THR A CA 1
ATOM 1278 C C . THR A 1 158 ? -35.381 38.939 52.733 1.00 55.66 158 THR A C 1
ATOM 1280 O O . THR A 1 158 ? -34.518 39.813 52.796 1.00 55.66 158 THR A O 1
ATOM 1283 N N . GLN A 1 159 ? -36.644 39.219 52.405 1.00 56.47 159 GLN A N 1
ATOM 1284 C CA . GLN A 1 159 ? -37.149 40.590 52.373 1.00 56.47 159 GLN A CA 1
ATOM 1285 C C . GLN A 1 159 ? -37.122 41.156 53.794 1.00 56.47 159 GLN A C 1
ATOM 1287 O O . GLN A 1 159 ? -37.895 40.739 54.656 1.00 56.47 159 GLN A O 1
ATOM 1292 N N . VAL A 1 160 ? -36.219 42.102 54.037 1.00 55.12 160 VAL A N 1
ATOM 1293 C CA . VAL A 1 160 ? -36.252 42.937 55.237 1.00 55.12 160 VAL A CA 1
ATOM 1294 C C . VAL A 1 160 ? -37.322 44.002 55.000 1.00 55.12 160 VAL A C 1
ATOM 1296 O O . VAL A 1 160 ? -37.165 44.876 54.151 1.00 55.12 160 VAL A O 1
ATOM 1299 N N . HIS A 1 161 ? -38.454 43.873 55.691 1.00 45.75 161 HIS A N 1
ATOM 1300 C CA . HIS A 1 161 ? -39.408 44.964 55.866 1.00 45.75 161 HIS A CA 1
ATOM 1301 C C . HIS A 1 161 ? -38.900 45.823 57.021 1.00 45.75 161 HIS A C 1
ATOM 1303 O O . HIS A 1 161 ? -39.020 45.418 58.177 1.00 45.75 161 HIS A O 1
ATOM 1309 N N . ASP A 1 162 ? -38.331 46.982 56.702 1.00 54.16 162 ASP A N 1
ATOM 1310 C CA . ASP A 1 162 ? -38.133 48.035 57.692 1.00 54.16 162 ASP A CA 1
ATOM 1311 C C . ASP A 1 162 ? -39.418 48.873 57.782 1.00 54.16 162 ASP A C 1
ATOM 1313 O O . ASP A 1 162 ? -39.967 49.315 56.768 1.00 54.16 162 ASP A O 1
ATOM 1317 N N . LEU A 1 163 ? -39.908 48.978 59.020 1.00 47.59 163 LEU A N 1
ATOM 1318 C CA . LEU A 1 163 ? -41.063 49.748 59.493 1.00 47.59 163 LEU A CA 1
ATOM 1319 C C . LEU A 1 163 ? -40.850 51.263 59.386 1.00 47.59 163 LEU A C 1
ATOM 1321 O O . LEU A 1 163 ? -39.714 51.718 59.647 1.00 47.59 163 LEU A O 1
#